Protein AF-A0A7S3XMQ1-F1 (afdb_monomer)

pLDDT: mean 90.12, std 11.36, range [40.94, 98.19]

Structure (mmCIF, N/CA/C/O backbone):
data_AF-A0A7S3XMQ1-F1
#
_entry.id   AF-A0A7S3XMQ1-F1
#
loop_
_atom_site.group_PDB
_atom_site.id
_atom_site.type_symbol
_atom_site.label_atom_id
_atom_site.label_alt_id
_atom_site.label_comp_id
_atom_site.label_asym_id
_atom_site.label_entity_id
_atom_site.label_seq_id
_atom_site.pdbx_PDB_ins_code
_atom_site.Cartn_x
_atom_site.Cartn_y
_atom_site.Cartn_z
_atom_site.occupancy
_atom_site.B_iso_or_equiv
_atom_site.auth_seq_id
_atom_site.auth_comp_id
_atom_site.auth_asym_id
_atom_site.auth_atom_id
_atom_site.pdbx_PDB_model_num
ATOM 1 N N . GLY A 1 1 ? 8.396 -6.982 5.482 1.00 56.28 1 GLY A N 1
ATOM 2 C CA . GLY A 1 1 ? 6.901 -6.973 5.498 1.00 56.28 1 GLY A CA 1
ATOM 3 C C . GLY A 1 1 ? 6.331 -5.565 5.686 1.00 56.28 1 GLY A C 1
ATOM 4 O O . GLY A 1 1 ? 6.944 -4.775 6.391 1.00 56.28 1 GLY A O 1
ATOM 5 N N . GLY A 1 2 ? 5.205 -5.219 5.043 1.00 73.38 2 GLY A N 1
ATOM 6 C CA . GLY A 1 2 ? 4.656 -3.847 5.023 1.00 73.38 2 GLY A CA 1
ATOM 7 C C . GLY A 1 2 ? 3.790 -3.466 6.238 1.00 73.38 2 GLY A C 1
ATOM 8 O O . GLY A 1 2 ? 3.150 -4.323 6.835 1.00 73.38 2 GLY A O 1
ATOM 9 N N . ARG A 1 3 ? 3.713 -2.162 6.563 1.00 80.25 3 ARG A N 1
ATOM 10 C CA . ARG A 1 3 ? 3.009 -1.606 7.748 1.00 80.25 3 ARG A CA 1
ATOM 11 C C . ARG A 1 3 ? 1.546 -2.052 7.904 1.00 80.25 3 ARG A C 1
ATOM 13 O O . ARG A 1 3 ? 1.048 -2.104 9.019 1.00 80.25 3 ARG A O 1
ATOM 20 N N . LEU A 1 4 ? 0.855 -2.327 6.800 1.00 89.94 4 LEU A N 1
ATOM 21 C CA . LEU A 1 4 ? -0.577 -2.649 6.795 1.00 89.94 4 LEU A CA 1
ATOM 22 C C . LEU A 1 4 ? -0.872 -4.156 6.789 1.00 89.94 4 LEU A C 1
ATOM 24 O O . LEU A 1 4 ? -2.034 -4.534 6.742 1.00 89.94 4 LEU A O 1
ATOM 28 N N . MET A 1 5 ? 0.152 -5.014 6.852 1.00 87.50 5 MET A N 1
ATOM 29 C CA . MET A 1 5 ? -0.023 -6.473 6.827 1.00 87.50 5 MET A CA 1
ATOM 30 C C . MET A 1 5 ? -0.827 -7.001 8.027 1.00 87.50 5 MET A C 1
ATOM 32 O O . MET A 1 5 ? -1.530 -7.997 7.903 1.00 87.50 5 MET A O 1
ATOM 36 N N . GLU A 1 6 ? -0.738 -6.320 9.169 1.00 90.25 6 GLU A N 1
ATOM 37 C CA . GLU A 1 6 ? -1.431 -6.673 10.417 1.00 90.25 6 GLU A CA 1
ATOM 38 C C . GLU A 1 6 ? -2.593 -5.711 10.724 1.00 90.25 6 GLU A C 1
ATOM 40 O O . GLU A 1 6 ? -3.115 -5.685 11.837 1.00 90.25 6 GLU A O 1
ATOM 45 N N . ALA A 1 7 ? -2.993 -4.882 9.753 1.00 94.94 7 ALA A N 1
ATOM 46 C CA . ALA A 1 7 ? -4.106 -3.964 9.943 1.00 94.94 7 ALA A CA 1
ATOM 47 C C . ALA A 1 7 ? -5.442 -4.723 9.980 1.00 94.94 7 ALA A C 1
ATOM 49 O O . ALA A 1 7 ? -5.702 -5.599 9.156 1.00 94.94 7 ALA A O 1
ATOM 50 N N . VAL A 1 8 ? -6.308 -4.350 10.920 1.00 96.50 8 VAL A N 1
ATOM 51 C CA . VAL A 1 8 ? -7.627 -4.954 11.115 1.00 96.50 8 VAL A CA 1
ATOM 52 C C . VAL A 1 8 ? -8.655 -4.184 10.296 1.00 96.50 8 VAL A C 1
ATOM 54 O O . VAL A 1 8 ? -8.865 -2.987 10.501 1.00 96.50 8 VAL A O 1
ATOM 57 N N . VAL A 1 9 ? -9.304 -4.864 9.356 1.00 97.44 9 VAL A N 1
ATOM 58 C CA . VAL A 1 9 ? -10.390 -4.286 8.556 1.00 97.44 9 VAL A CA 1
ATOM 59 C C . VAL A 1 9 ? -11.684 -4.335 9.363 1.00 97.44 9 VAL A C 1
ATOM 61 O O . VAL A 1 9 ? -12.027 -5.382 9.906 1.00 97.44 9 VAL A O 1
ATOM 64 N N . VAL A 1 10 ? -12.399 -3.212 9.438 1.00 97.75 10 VAL A N 1
ATOM 65 C CA . VAL A 1 10 ? -13.695 -3.115 10.128 1.00 97.75 10 VAL A CA 1
ATOM 66 C C . VAL A 1 10 ? -14.739 -2.475 9.223 1.00 97.75 10 VAL A C 1
ATOM 68 O O . VAL A 1 10 ? -14.409 -1.751 8.285 1.00 97.75 10 VAL A O 1
ATOM 71 N N . ASP A 1 11 ? -16.009 -2.738 9.504 1.00 96.56 11 ASP A N 1
ATOM 72 C CA . ASP A 1 11 ? -17.137 -2.248 8.715 1.00 96.56 11 ASP A CA 1
ATOM 73 C C . ASP A 1 11 ? -17.251 -0.717 8.745 1.00 96.56 11 ASP A C 1
ATOM 75 O O . ASP A 1 11 ? -17.425 -0.088 7.699 1.00 96.56 11 ASP A O 1
ATOM 79 N N . ARG A 1 12 ? -17.135 -0.120 9.939 1.00 97.69 12 ARG A N 1
ATOM 80 C CA . ARG A 1 12 ? -17.402 1.299 10.172 1.00 97.69 12 ARG A CA 1
ATOM 81 C C . ARG A 1 12 ? -16.356 2.004 11.017 1.00 97.69 12 ARG A C 1
ATOM 83 O O . ARG A 1 12 ? -15.721 1.408 11.888 1.00 97.69 12 ARG A O 1
ATOM 90 N N . GLN A 1 13 ? -16.259 3.321 10.842 1.00 97.81 13 GLN A N 1
ATOM 91 C CA . GLN A 1 13 ? -15.403 4.179 11.664 1.00 97.81 13 GLN A CA 1
ATOM 92 C C . GLN A 1 13 ? -15.741 4.063 13.156 1.00 97.81 13 GLN A C 1
ATOM 94 O O . GLN A 1 13 ? -14.839 4.037 13.991 1.00 97.81 13 GLN A O 1
ATOM 99 N N . ARG A 1 14 ? -17.030 3.947 13.497 1.00 98.12 14 ARG A N 1
ATOM 100 C CA . ARG A 1 14 ? -17.467 3.763 14.888 1.00 98.12 14 ARG A CA 1
ATOM 101 C C . ARG A 1 14 ? -16.862 2.499 15.508 1.00 98.12 14 ARG A C 1
ATOM 103 O O . ARG A 1 14 ? -16.291 2.583 16.589 1.00 98.12 14 ARG A O 1
ATOM 110 N N . THR A 1 15 ? -16.914 1.373 14.797 1.00 98.00 15 THR A N 1
ATOM 111 C CA . THR A 1 15 ? -16.341 0.094 15.242 1.00 98.00 15 THR A CA 1
ATOM 112 C C . THR A 1 15 ? -14.834 0.218 15.481 1.00 98.00 15 THR A C 1
ATOM 114 O O . THR A 1 15 ? -14.330 -0.241 16.501 1.00 98.00 15 THR A O 1
ATOM 117 N N . ALA A 1 16 ? -14.107 0.921 14.601 1.00 97.62 16 ALA A N 1
ATOM 118 C CA . ALA A 1 16 ? -12.681 1.189 14.809 1.00 97.62 16 ALA A CA 1
ATOM 119 C C . ALA A 1 16 ? -12.417 1.964 16.114 1.00 97.62 16 ALA A C 1
ATOM 121 O O . ALA A 1 16 ? -11.501 1.616 16.857 1.00 97.62 16 ALA A O 1
ATOM 122 N N . LEU A 1 17 ? -13.211 3.002 16.402 1.00 97.81 17 LEU A N 1
ATOM 123 C CA . LEU A 1 17 ? -13.067 3.808 17.620 1.00 97.81 17 LEU A CA 1
ATOM 124 C C . LEU A 1 17 ? -13.341 2.987 18.884 1.00 97.81 17 LEU A C 1
ATOM 126 O O . LEU A 1 17 ? -12.574 3.076 19.842 1.00 97.81 17 LEU A O 1
ATOM 130 N N . GLU A 1 18 ? -14.385 2.157 18.866 1.00 98.19 18 GLU A N 1
ATOM 131 C CA . GLU A 1 18 ? -14.714 1.240 19.963 1.00 98.19 18 GLU A CA 1
ATOM 132 C C . GLU A 1 18 ? -13.568 0.246 20.215 1.00 98.19 18 GLU A C 1
ATOM 134 O O . GLU A 1 18 ? -13.143 0.072 21.359 1.00 98.19 18 GLU A O 1
ATOM 139 N N . CYS A 1 19 ? -12.986 -0.338 19.160 1.00 97.50 19 CYS A N 1
ATOM 140 C CA . CYS A 1 19 ? -11.829 -1.226 19.288 1.00 97.50 19 CYS A CA 1
ATOM 141 C C . CYS A 1 19 ? -10.590 -0.508 19.844 1.00 97.50 19 CYS A C 1
ATOM 143 O O . CYS A 1 19 ? -9.907 -1.046 20.715 1.00 97.50 19 CYS A O 1
ATOM 145 N N . VAL A 1 20 ? -10.291 0.709 19.376 1.00 97.31 20 VAL A N 1
ATOM 146 C CA . VAL A 1 20 ? -9.171 1.514 19.896 1.00 97.31 20 VAL A CA 1
ATOM 147 C C . VAL A 1 20 ? -9.364 1.819 21.380 1.00 97.31 20 VAL A C 1
ATOM 149 O O . VAL A 1 20 ? -8.421 1.690 22.163 1.00 97.31 20 VAL A O 1
ATOM 152 N N . GLN A 1 21 ? -10.582 2.195 21.775 1.00 97.62 21 GLN A N 1
ATOM 153 C CA . GLN A 1 21 ? -10.909 2.451 23.170 1.00 97.62 21 GLN A CA 1
ATOM 154 C C . GLN A 1 21 ? -10.736 1.189 24.019 1.00 97.62 21 GLN A C 1
ATOM 156 O O . GLN A 1 21 ? -10.072 1.245 25.051 1.00 97.62 21 GLN A O 1
ATOM 161 N N . TYR A 1 22 ? -11.221 0.044 23.542 1.00 97.75 22 TYR A N 1
ATOM 162 C CA . TYR A 1 22 ? -11.036 -1.235 24.217 1.00 97.75 22 TYR A CA 1
ATOM 163 C C . TYR A 1 22 ? -9.553 -1.587 24.418 1.00 97.75 22 TYR A C 1
ATOM 165 O O . TYR A 1 22 ? -9.143 -1.896 25.537 1.00 97.75 22 TYR A O 1
ATOM 173 N N . LEU A 1 23 ? -8.724 -1.493 23.368 1.00 97.31 23 LEU A N 1
ATOM 174 C CA . LEU A 1 23 ? -7.286 -1.787 23.462 1.00 97.31 23 LEU A CA 1
ATOM 175 C C . LEU A 1 23 ? -6.578 -0.902 24.495 1.00 97.31 23 LEU A C 1
ATOM 177 O O . LEU A 1 23 ? -5.713 -1.386 25.230 1.00 97.31 23 LEU A O 1
ATOM 181 N N . ARG A 1 24 ? -6.955 0.380 24.562 1.00 96.31 24 ARG A N 1
ATOM 182 C CA . ARG A 1 24 ? -6.424 1.334 25.540 1.00 96.31 24 ARG A CA 1
ATOM 183 C C . ARG A 1 24 ? -6.860 0.978 26.957 1.00 96.31 24 ARG A C 1
ATOM 185 O O . ARG A 1 24 ? -6.011 0.889 27.842 1.00 96.31 24 ARG A O 1
ATOM 192 N N . ASP A 1 25 ? -8.157 0.781 27.166 1.00 97.81 25 ASP A N 1
ATOM 193 C CA . ASP A 1 25 ? -8.738 0.573 28.492 1.00 97.81 25 ASP A CA 1
ATOM 194 C C . ASP A 1 25 ? -8.251 -0.759 29.101 1.00 97.81 25 ASP A C 1
ATOM 196 O O . ASP A 1 25 ? -7.987 -0.835 30.299 1.00 97.81 25 ASP A O 1
ATOM 200 N N . GLN A 1 26 ? -8.019 -1.775 28.261 1.00 97.44 26 GLN A N 1
ATOM 201 C CA . GLN A 1 26 ? -7.470 -3.078 28.655 1.00 97.44 26 GLN A CA 1
ATOM 202 C C . GLN A 1 26 ? -5.930 -3.161 28.608 1.00 97.44 26 GLN A C 1
ATOM 204 O O . GLN A 1 26 ? -5.362 -4.178 28.997 1.00 97.44 26 GLN A O 1
ATOM 209 N N . ARG A 1 27 ? -5.231 -2.114 28.139 1.00 94.56 27 ARG A N 1
ATOM 210 C CA . ARG A 1 27 ? -3.757 -2.062 27.996 1.00 94.56 27 ARG A CA 1
ATOM 211 C C . ARG A 1 27 ? -3.161 -3.229 27.189 1.00 94.56 27 ARG A C 1
ATOM 213 O O . ARG A 1 27 ? -2.085 -3.726 27.507 1.00 94.56 27 ARG A O 1
ATOM 220 N N . VAL A 1 28 ? -3.849 -3.645 26.126 1.00 92.75 28 VAL A N 1
ATOM 221 C CA . VAL A 1 28 ? -3.493 -4.834 25.318 1.00 92.75 28 VAL A CA 1
ATOM 222 C C . VAL A 1 28 ? -2.450 -4.514 24.238 1.00 92.75 28 VAL A C 1
ATOM 224 O O . VAL A 1 28 ? -1.825 -5.414 23.685 1.00 92.75 28 VAL A O 1
ATOM 227 N N . GLY A 1 29 ? -2.225 -3.230 23.948 1.00 92.50 29 GLY A N 1
ATOM 228 C CA . GLY A 1 29 ? -1.248 -2.767 22.962 1.00 92.50 29 GLY A CA 1
ATOM 229 C C . GLY A 1 29 ? -1.878 -1.856 21.915 1.00 92.50 29 GLY A C 1
ATOM 230 O O . GLY A 1 29 ? -2.867 -1.173 22.183 1.00 92.50 29 GLY A O 1
ATOM 231 N N . THR A 1 30 ? -1.289 -1.822 20.720 1.00 94.31 30 THR A N 1
ATOM 232 C CA . THR A 1 30 ? -1.757 -0.988 19.607 1.00 94.31 30 THR A CA 1
ATOM 233 C C . THR A 1 30 ? -2.027 -1.833 18.369 1.00 94.31 30 THR A C 1
ATOM 235 O O . THR A 1 30 ? -1.352 -2.826 18.111 1.00 94.31 30 THR A O 1
ATOM 238 N N . ALA A 1 31 ? -3.026 -1.422 17.592 1.00 95.56 31 ALA A N 1
ATOM 239 C CA . ALA A 1 31 ? -3.345 -2.000 16.295 1.00 95.56 31 ALA A CA 1
ATOM 240 C C . ALA A 1 31 ? -3.742 -0.884 15.323 1.00 95.56 31 ALA A C 1
ATOM 242 O O . ALA A 1 31 ? -4.161 0.201 15.732 1.00 95.56 31 ALA A O 1
ATOM 243 N N . THR A 1 32 ? -3.604 -1.149 14.025 1.00 96.25 32 THR A N 1
ATOM 244 C CA . THR A 1 32 ? -4.092 -0.249 12.973 1.00 96.25 32 THR A CA 1
ATOM 245 C C . THR A 1 32 ? -5.440 -0.756 12.483 1.00 96.25 32 THR A C 1
ATOM 247 O O . THR A 1 32 ? -5.540 -1.924 12.122 1.00 96.25 32 THR A O 1
ATOM 250 N N . PHE A 1 33 ? -6.449 0.112 12.426 1.00 96.81 33 PHE A N 1
ATOM 251 C CA . PHE A 1 33 ? -7.786 -0.234 11.940 1.00 96.81 33 PHE A CA 1
ATOM 252 C C . PHE A 1 33 ? -8.083 0.458 10.608 1.00 96.81 33 PHE A C 1
ATOM 254 O O . PHE A 1 33 ? -7.767 1.637 10.436 1.00 96.81 33 PHE A O 1
ATOM 261 N N . LEU A 1 34 ? -8.695 -0.272 9.674 1.00 97.31 34 LEU A N 1
ATOM 262 C CA . LEU A 1 34 ? -9.113 0.214 8.357 1.00 97.31 34 LEU A CA 1
ATOM 263 C C . LEU A 1 34 ? -10.649 0.182 8.263 1.00 97.31 34 LEU A C 1
ATOM 265 O O . LEU A 1 34 ? -11.207 -0.869 7.938 1.00 97.31 34 LEU A O 1
ATOM 269 N N . PRO A 1 35 ? -11.339 1.296 8.570 1.00 97.50 35 PRO A N 1
ATOM 270 C CA . PRO A 1 35 ? -12.796 1.370 8.500 1.00 97.50 35 PRO A CA 1
ATOM 271 C C . PRO A 1 35 ? -13.283 1.519 7.056 1.00 97.50 35 PRO A C 1
ATOM 273 O O . PRO A 1 35 ? -13.000 2.525 6.408 1.00 97.50 35 PRO A O 1
ATOM 276 N N . LEU A 1 36 ? -14.010 0.523 6.547 1.00 97.62 36 LEU A N 1
ATOM 277 C CA . LEU A 1 36 ? -14.407 0.440 5.136 1.00 97.62 36 LEU A CA 1
ATOM 278 C C . LEU A 1 36 ? -15.352 1.566 4.694 1.00 97.62 36 LEU A C 1
ATOM 280 O O . LEU A 1 36 ? -15.225 2.045 3.570 1.00 97.62 36 LEU A O 1
ATOM 284 N N . ASP A 1 37 ? -16.256 2.019 5.564 1.00 96.69 37 ASP A N 1
ATOM 285 C CA . ASP A 1 37 ? -17.218 3.098 5.280 1.00 96.69 37 ASP A CA 1
ATOM 286 C C . ASP A 1 37 ? -16.583 4.470 4.996 1.00 96.69 37 ASP A C 1
ATOM 288 O O . ASP A 1 37 ? -17.179 5.311 4.324 1.00 96.69 37 ASP A O 1
ATOM 292 N N . THR A 1 38 ? -15.372 4.706 5.497 1.00 95.88 38 THR A N 1
ATOM 293 C CA . THR A 1 38 ? -14.666 5.992 5.413 1.00 95.88 38 THR A CA 1
ATOM 294 C C . THR A 1 38 ? -13.326 5.887 4.683 1.00 95.88 38 THR A C 1
ATOM 296 O O . THR A 1 38 ? -12.651 6.901 4.463 1.00 95.88 38 THR A O 1
ATOM 299 N N . LEU A 1 39 ? -12.933 4.678 4.266 1.00 95.69 39 LEU A N 1
ATOM 300 C CA . LEU A 1 39 ? -11.656 4.421 3.615 1.00 95.69 39 LEU A CA 1
ATOM 301 C C . LEU A 1 39 ? -11.599 5.054 2.221 1.00 95.69 39 LEU A C 1
ATOM 303 O O . LEU A 1 39 ? -12.335 4.690 1.305 1.00 95.69 39 LEU A O 1
ATOM 307 N N . LYS A 1 40 ? -10.659 5.981 2.027 1.00 94.81 40 LYS A N 1
ATOM 308 C CA . LYS A 1 40 ? -10.453 6.644 0.734 1.00 94.81 40 LYS A CA 1
ATOM 309 C C . LYS A 1 40 ? -9.456 5.873 -0.122 1.00 94.81 40 LYS A C 1
ATOM 311 O O . LYS A 1 40 ? -8.243 6.033 0.024 1.00 94.81 40 LYS A O 1
ATOM 316 N N . VAL A 1 41 ? -9.972 5.073 -1.048 1.00 93.81 41 VAL A N 1
ATOM 317 C CA . VAL A 1 41 ? -9.164 4.379 -2.056 1.00 93.81 41 VAL A CA 1
ATOM 318 C C . VAL A 1 41 ? -8.924 5.314 -3.236 1.00 93.81 41 V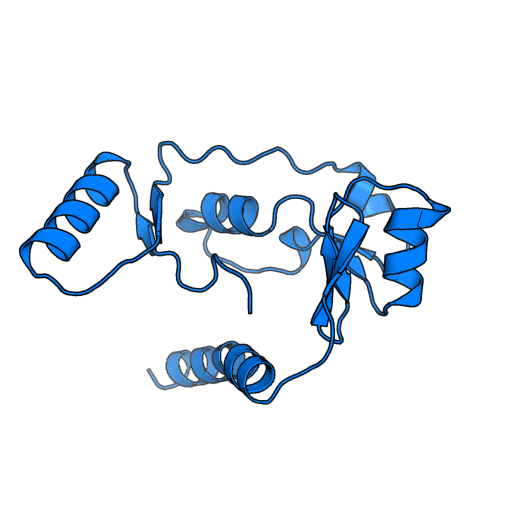AL A C 1
ATOM 320 O O . VAL A 1 41 ? -9.866 5.851 -3.817 1.00 93.81 41 VAL A O 1
ATOM 323 N N . LYS A 1 42 ? -7.657 5.528 -3.601 1.00 91.19 42 LYS A N 1
ATOM 324 C CA . LYS A 1 42 ? -7.335 6.258 -4.832 1.00 91.19 42 LYS A CA 1
ATOM 325 C C . LYS A 1 42 ? -7.639 5.366 -6.040 1.00 91.19 42 LYS A C 1
ATOM 327 O O . LYS A 1 42 ? -7.241 4.201 -6.004 1.00 91.19 42 LYS A O 1
ATOM 332 N N . PRO A 1 43 ? -8.283 5.892 -7.097 1.00 90.31 43 PRO A N 1
ATOM 333 C CA . PRO A 1 43 ? -8.452 5.152 -8.341 1.00 90.31 43 PRO A CA 1
ATOM 334 C C . PRO A 1 43 ? -7.109 4.645 -8.868 1.00 90.31 43 PRO A C 1
ATOM 336 O O . PRO A 1 43 ? -6.092 5.339 -8.764 1.00 90.31 43 PRO A O 1
ATOM 339 N N . LEU A 1 44 ? -7.108 3.431 -9.415 1.00 90.00 44 LEU A N 1
ATOM 340 C CA . LEU A 1 44 ? -5.935 2.888 -10.089 1.00 90.00 44 LEU A CA 1
ATOM 341 C C . LEU A 1 44 ? -5.757 3.592 -11.433 1.00 90.00 44 LEU A C 1
ATOM 343 O O . LEU A 1 44 ? -6.715 3.822 -12.168 1.00 90.00 44 LEU A O 1
ATOM 347 N N . GLU A 1 45 ? -4.516 3.940 -11.751 1.00 91.38 45 GLU A N 1
ATOM 348 C CA . GLU A 1 45 ? -4.177 4.511 -13.048 1.00 91.38 45 GLU A CA 1
ATOM 349 C C . GLU A 1 45 ? -4.071 3.383 -14.078 1.00 91.38 45 GLU A C 1
ATOM 351 O O . GLU A 1 45 ? -3.060 2.688 -14.143 1.00 91.38 45 GLU A O 1
ATOM 356 N N . GLU A 1 46 ? -5.106 3.220 -14.902 1.00 92.00 46 GLU A N 1
ATOM 357 C CA . GLU A 1 46 ? -5.195 2.169 -15.929 1.00 92.00 46 GLU A CA 1
ATOM 358 C C . GLU A 1 46 ? -3.984 2.131 -16.875 1.00 92.00 46 GLU A C 1
ATOM 360 O O . GLU A 1 46 ? -3.531 1.056 -17.267 1.00 92.00 46 GLU A O 1
ATOM 365 N N . ARG A 1 47 ? -3.372 3.291 -17.160 1.00 94.56 47 ARG A N 1
ATOM 366 C CA . ARG A 1 47 ? -2.142 3.387 -17.969 1.00 94.56 47 ARG A CA 1
ATOM 367 C C . ARG A 1 47 ? -0.987 2.539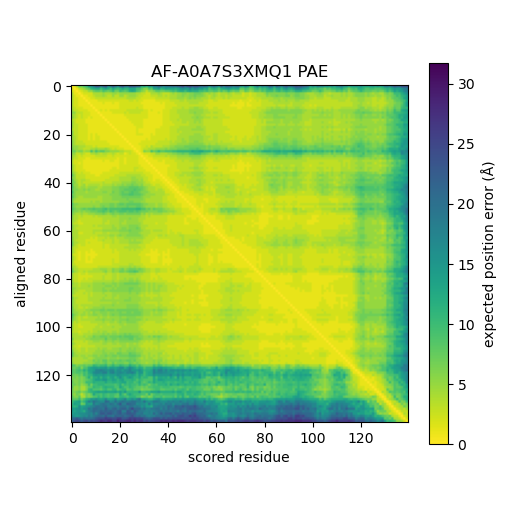 -17.419 1.00 94.56 47 ARG A C 1
ATOM 369 O O . ARG A 1 47 ? -0.124 2.128 -18.185 1.00 94.56 47 ARG A O 1
ATOM 376 N N . LEU A 1 48 ? -0.964 2.267 -16.109 1.00 94.31 48 LEU A N 1
ATOM 377 C CA . LEU A 1 48 ? 0.086 1.470 -15.474 1.00 94.31 48 LEU A CA 1
ATOM 378 C C . LEU A 1 48 ? 0.006 -0.016 -15.858 1.00 94.31 48 LEU A C 1
ATOM 380 O O . LEU A 1 48 ? 1.002 -0.724 -15.754 1.00 94.31 48 LEU A O 1
ATOM 384 N N . ARG A 1 49 ? -1.140 -0.492 -16.362 1.00 94.62 49 ARG A N 1
ATOM 385 C CA . ARG A 1 49 ? -1.258 -1.841 -16.944 1.00 94.62 49 ARG A CA 1
ATOM 386 C C . ARG A 1 49 ? -0.579 -1.956 -18.310 1.00 94.62 49 ARG A C 1
ATOM 388 O O . ARG A 1 49 ? -0.263 -3.056 -18.742 1.00 94.62 49 ARG A O 1
ATOM 395 N N . ALA A 1 50 ? -0.315 -0.828 -18.970 1.00 94.81 50 ALA A N 1
ATOM 396 C CA . ALA A 1 50 ? 0.334 -0.760 -20.278 1.00 94.81 50 ALA A CA 1
ATOM 397 C C . ALA A 1 50 ? 1.849 -0.484 -20.190 1.00 94.81 50 ALA A C 1
ATOM 399 O O . ALA A 1 50 ? 2.464 -0.096 -21.181 1.00 94.81 50 ALA A O 1
ATOM 400 N N . LEU A 1 51 ? 2.475 -0.665 -19.018 1.00 93.88 51 LEU A N 1
ATOM 401 C CA . LEU A 1 51 ? 3.910 -0.405 -18.827 1.00 93.88 51 LEU A CA 1
ATOM 402 C C . LEU A 1 51 ? 4.827 -1.352 -19.614 1.00 93.88 51 LEU A C 1
ATOM 404 O O . LEU A 1 51 ? 6.001 -1.019 -19.784 1.00 93.88 51 LEU A O 1
ATOM 408 N N . GLY A 1 52 ? 4.292 -2.472 -20.102 1.00 93.06 52 GLY A N 1
ATOM 409 C CA . GLY A 1 52 ? 5.016 -3.487 -20.858 1.00 93.06 52 GLY A CA 1
ATOM 410 C C . GLY A 1 52 ? 5.307 -4.748 -20.037 1.00 93.06 52 GLY A C 1
A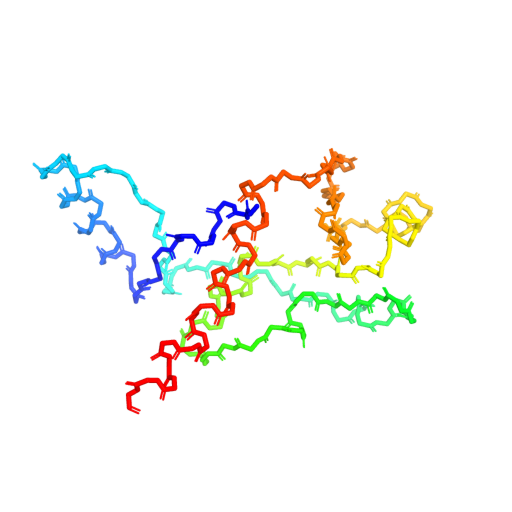TOM 411 O O . GLY A 1 52 ? 4.893 -4.850 -18.879 1.00 93.06 52 GLY A O 1
ATOM 412 N N . PRO A 1 53 ? 5.997 -5.730 -20.639 1.00 93.44 53 PRO A N 1
ATOM 413 C CA . PRO A 1 53 ? 6.393 -6.950 -19.948 1.00 93.44 53 PRO A CA 1
ATOM 414 C C . PRO A 1 53 ? 7.302 -6.635 -18.753 1.00 93.44 53 PRO A C 1
ATOM 416 O O . PRO A 1 53 ? 8.046 -5.658 -18.765 1.00 93.44 53 P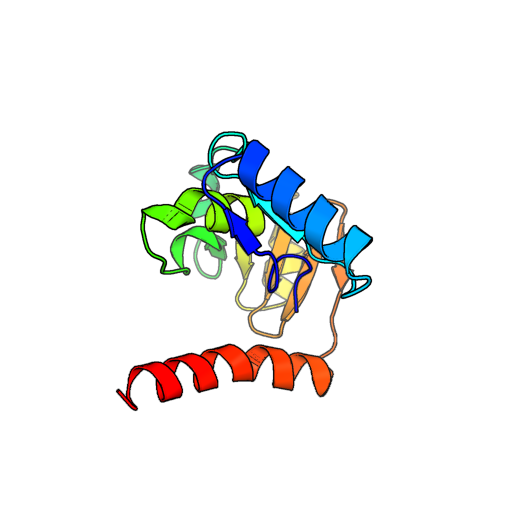RO A O 1
ATOM 419 N N . GLY A 1 54 ? 7.219 -7.467 -17.716 1.00 93.94 54 GLY A N 1
ATOM 420 C CA . GLY A 1 54 ? 7.992 -7.308 -16.480 1.00 93.94 54 GLY A CA 1
ATOM 421 C C . GLY A 1 54 ? 7.409 -6.326 -15.460 1.00 93.94 54 GLY A C 1
ATOM 422 O O . GLY A 1 54 ? 7.957 -6.195 -14.368 1.00 93.94 54 GLY A O 1
ATOM 423 N N . TYR A 1 55 ? 6.273 -5.689 -15.770 1.00 97.06 55 TYR A N 1
ATOM 424 C CA . TYR A 1 55 ? 5.555 -4.790 -14.866 1.00 97.06 55 TYR A CA 1
ATOM 425 C C . TYR A 1 55 ? 4.112 -5.251 -14.664 1.00 97.06 55 TYR A C 1
ATOM 427 O O . TYR A 1 55 ? 3.388 -5.510 -15.625 1.00 97.06 55 TYR A O 1
ATOM 435 N N . ARG A 1 56 ? 3.663 -5.331 -13.409 1.00 96.88 56 ARG A N 1
ATOM 436 C CA . ARG A 1 56 ? 2.274 -5.672 -13.056 1.00 96.88 56 ARG A CA 1
ATOM 437 C C . ARG A 1 56 ? 1.789 -4.775 -11.926 1.00 96.88 56 ARG A C 1
ATOM 439 O O . ARG A 1 56 ? 2.519 -4.567 -10.962 1.00 96.88 56 ARG A O 1
ATOM 446 N N . LEU A 1 57 ? 0.561 -4.261 -11.985 1.00 96.12 57 LEU A N 1
ATOM 447 C CA . LEU A 1 57 ? -0.015 -3.590 -10.815 1.00 96.12 57 LEU A CA 1
ATOM 448 C C . LEU A 1 57 ? -0.166 -4.600 -9.674 1.00 96.12 57 LEU A C 1
ATOM 450 O O . LEU A 1 57 ? -0.690 -5.694 -9.873 1.00 96.12 57 LEU A O 1
ATOM 454 N N . CYS A 1 58 ? 0.218 -4.215 -8.454 1.00 95.00 58 CYS A N 1
ATOM 455 C CA . CYS A 1 58 ? 0.014 -5.061 -7.275 1.00 95.00 58 CYS A CA 1
ATOM 456 C C . CYS A 1 58 ? -1.464 -5.435 -7.089 1.00 95.00 58 CYS A C 1
ATOM 458 O O . CYS A 1 58 ? -1.769 -6.523 -6.620 1.00 95.00 58 CYS A O 1
ATOM 460 N N . ALA A 1 59 ? -2.382 -4.545 -7.470 1.00 93.94 59 ALA A N 1
ATOM 461 C CA . ALA A 1 59 ? -3.817 -4.796 -7.396 1.00 93.94 59 ALA A CA 1
ATOM 462 C C . ALA A 1 59 ? -4.300 -5.934 -8.314 1.00 93.94 59 ALA A C 1
ATOM 464 O O . ALA A 1 59 ? -5.334 -6.524 -8.024 1.00 93.94 59 ALA A O 1
ATOM 465 N N . ASP A 1 60 ? -3.566 -6.240 -9.388 1.00 93.56 60 ASP A N 1
ATOM 466 C CA . ASP A 1 60 ? -3.959 -7.252 -10.377 1.00 93.56 60 ASP A CA 1
ATOM 467 C C . ASP A 1 60 ? -3.407 -8.645 -10.042 1.00 93.56 60 ASP A C 1
ATOM 469 O O . ASP A 1 60 ? -3.870 -9.644 -10.583 1.00 93.56 60 ASP A O 1
ATOM 473 N N . VAL A 1 61 ? -2.424 -8.725 -9.141 1.00 93.50 61 VAL A N 1
ATOM 474 C CA . VAL A 1 61 ? -1.799 -9.989 -8.708 1.00 93.50 61 VAL A CA 1
ATOM 475 C C . VAL A 1 61 ? -2.291 -10.462 -7.339 1.00 93.50 61 VAL A C 1
ATOM 477 O O . VAL A 1 61 ? -1.876 -11.515 -6.868 1.00 93.50 61 VAL A O 1
ATOM 480 N N . LEU A 1 62 ? -3.158 -9.688 -6.681 1.00 92.44 62 LEU A N 1
ATOM 481 C CA . LEU A 1 62 ? -3.729 -10.029 -5.381 1.00 92.44 62 LEU A CA 1
ATOM 482 C C . LEU A 1 62 ? -5.153 -10.554 -5.527 1.00 92.44 62 LEU A C 1
ATOM 484 O O . LEU A 1 62 ? -5.981 -9.963 -6.217 1.00 92.44 62 LEU A O 1
ATOM 488 N N . GLN A 1 63 ? -5.453 -11.620 -4.792 1.00 92.31 63 GLN A N 1
ATOM 489 C CA . GLN A 1 63 ? -6.794 -12.181 -4.676 1.00 92.31 63 GLN A CA 1
ATOM 490 C C . GLN A 1 63 ? -7.321 -11.957 -3.257 1.00 92.31 63 GLN A C 1
ATOM 492 O O . GLN A 1 63 ? -6.613 -12.164 -2.273 1.00 92.31 63 GLN A O 1
ATOM 497 N N . CYS A 1 64 ? -8.559 -11.479 -3.144 1.00 93.00 64 CYS A N 1
ATOM 498 C CA . CYS A 1 64 ? -9.227 -11.249 -1.867 1.00 93.00 64 CYS A CA 1
ATOM 499 C C . CYS A 1 64 ? -10.747 -11.253 -2.053 1.00 93.00 64 CYS A C 1
ATOM 501 O O . CYS A 1 64 ? -11.237 -11.084 -3.168 1.00 93.00 64 CYS A O 1
ATOM 503 N N . ALA A 1 65 ? -11.491 -11.423 -0.959 1.00 94.81 65 ALA A N 1
ATOM 504 C CA . ALA A 1 65 ? -12.943 -11.295 -0.987 1.00 94.81 65 ALA A CA 1
ATOM 505 C C . ALA A 1 65 ? -13.369 -9.848 -1.294 1.00 94.81 65 ALA A C 1
ATOM 507 O O . ALA A 1 65 ? -12.775 -8.895 -0.779 1.00 94.81 65 ALA A O 1
ATOM 508 N N . ASP A 1 66 ? -14.453 -9.682 -2.054 1.00 94.38 66 ASP A N 1
ATOM 509 C CA . ASP A 1 66 ? -14.949 -8.364 -2.475 1.00 94.38 66 ASP A CA 1
ATOM 510 C C . ASP A 1 66 ? -15.224 -7.421 -1.299 1.00 94.38 66 ASP A C 1
ATOM 512 O O . ASP A 1 66 ? -14.922 -6.229 -1.370 1.00 94.38 66 ASP A O 1
ATOM 516 N N . ALA A 1 67 ? -15.705 -7.969 -0.179 1.00 95.06 67 ALA A N 1
ATOM 517 C CA . ALA A 1 67 ? -15.994 -7.215 1.038 1.00 95.06 67 ALA A CA 1
ATOM 518 C C . ALA A 1 67 ? -14.772 -6.461 1.601 1.00 95.06 67 ALA A C 1
ATOM 520 O O . ALA A 1 67 ? -14.935 -5.407 2.208 1.00 95.06 67 ALA A O 1
ATOM 521 N N . VAL A 1 68 ? -13.550 -6.965 1.390 1.00 95.75 68 VAL A N 1
ATOM 522 C CA . VAL A 1 68 ? -12.305 -6.342 1.886 1.00 95.75 68 VAL A CA 1
ATOM 523 C C . VAL A 1 68 ? -11.461 -5.723 0.776 1.00 95.75 68 VAL A C 1
ATOM 525 O O . VAL A 1 68 ? -10.437 -5.092 1.052 1.00 95.75 68 VAL A O 1
ATOM 528 N N . ARG A 1 69 ? -11.894 -5.846 -0.483 1.00 95.00 69 ARG A N 1
ATOM 529 C CA . ARG A 1 69 ? -11.188 -5.316 -1.653 1.00 95.00 69 ARG A CA 1
ATOM 530 C C . ARG A 1 69 ? -10.814 -3.832 -1.517 1.00 95.00 69 ARG A C 1
ATOM 532 O O . ARG A 1 69 ? -9.672 -3.504 -1.844 1.00 95.00 69 ARG A O 1
ATOM 539 N N . PRO A 1 70 ? -11.662 -2.931 -0.974 1.00 95.94 70 PRO A N 1
ATOM 540 C CA . PRO A 1 70 ? -11.263 -1.542 -0.741 1.00 95.94 70 PRO A CA 1
ATOM 541 C C . PRO A 1 70 ? -10.040 -1.404 0.181 1.00 95.94 70 PRO A C 1
ATOM 543 O O . PRO A 1 70 ? -9.1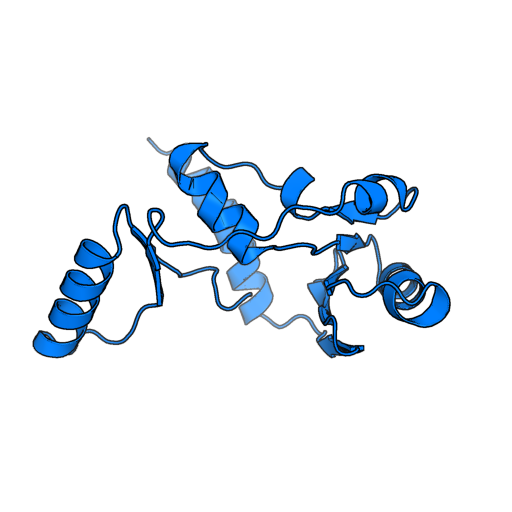48 -0.603 -0.097 1.00 95.94 70 PRO A O 1
ATOM 546 N N . ALA A 1 71 ? -9.949 -2.214 1.241 1.00 96.50 71 ALA A N 1
ATOM 547 C CA . ALA A 1 71 ? -8.809 -2.210 2.158 1.00 96.50 71 ALA A CA 1
ATOM 548 C C . ALA A 1 71 ? -7.524 -2.717 1.493 1.00 96.50 71 ALA A C 1
ATOM 550 O O . ALA A 1 71 ? -6.459 -2.122 1.674 1.00 96.50 71 ALA A O 1
ATOM 551 N N . VAL A 1 72 ? -7.630 -3.760 0.666 1.00 95.00 72 VAL A N 1
ATOM 552 C CA . VAL A 1 72 ? -6.496 -4.277 -0.112 1.00 95.00 72 VAL A CA 1
ATOM 553 C C . VAL A 1 72 ? -5.991 -3.223 -1.096 1.00 95.00 72 VAL A C 1
ATOM 555 O O . VAL A 1 72 ? -4.798 -2.918 -1.105 1.00 95.00 72 VAL A O 1
ATOM 558 N N . LEU A 1 73 ? -6.893 -2.595 -1.859 1.00 94.88 73 LEU A N 1
ATOM 559 C CA . LEU A 1 73 ? -6.548 -1.526 -2.803 1.00 94.88 73 LEU A CA 1
ATOM 560 C C . LEU A 1 73 ? -5.930 -0.310 -2.106 1.00 94.88 73 LEU A C 1
ATOM 562 O O . LEU A 1 73 ? -4.975 0.270 -2.620 1.00 94.88 73 LEU A O 1
ATOM 566 N N . PHE A 1 74 ? -6.424 0.057 -0.923 1.00 95.06 74 PHE A N 1
ATOM 567 C CA . PHE A 1 74 ? -5.817 1.102 -0.101 1.00 95.06 74 PHE A CA 1
ATOM 568 C C . PHE A 1 74 ? -4.383 0.746 0.309 1.00 95.06 74 PHE A C 1
ATOM 570 O O . PHE A 1 74 ? -3.486 1.586 0.210 1.00 95.06 74 PHE A O 1
ATOM 577 N N . ALA A 1 75 ? -4.152 -0.496 0.743 1.00 93.69 75 ALA A N 1
ATOM 578 C CA . ALA A 1 75 ? -2.850 -0.929 1.233 1.00 93.69 75 ALA A CA 1
ATOM 579 C C . ALA A 1 75 ? -1.780 -0.970 0.132 1.00 93.69 75 ALA A C 1
ATOM 581 O O . ALA A 1 75 ? -0.629 -0.572 0.360 1.00 93.69 75 ALA A O 1
ATOM 582 N N . VAL A 1 76 ? -2.143 -1.424 -1.070 1.00 92.50 76 VAL A N 1
ATOM 583 C CA . VAL A 1 76 ? -1.197 -1.480 -2.191 1.00 92.50 76 VAL A CA 1
ATOM 584 C C . VAL A 1 76 ? -1.088 -0.158 -2.939 1.00 92.50 76 VAL A C 1
ATOM 586 O O . VAL A 1 76 ? 0.024 0.244 -3.290 1.00 92.50 76 VAL A O 1
ATOM 589 N N . GLY A 1 77 ? -2.198 0.556 -3.124 1.00 91.38 77 GLY A N 1
ATOM 590 C CA . GLY A 1 77 ? -2.276 1.748 -3.964 1.00 91.38 77 GLY A CA 1
ATOM 591 C C . GLY A 1 77 ? -1.825 1.469 -5.403 1.00 91.38 77 GLY A C 1
ATOM 592 O O . GLY A 1 77 ? -2.023 0.381 -5.933 1.00 91.38 77 GLY A O 1
ATOM 593 N N . SER A 1 78 ? -1.154 2.441 -6.026 1.00 91.62 78 SER A N 1
ATOM 594 C CA . SER A 1 78 ? -0.563 2.304 -7.369 1.00 91.62 78 SER A CA 1
ATOM 595 C C . SER A 1 78 ? 0.817 1.630 -7.359 1.00 91.62 78 SER A C 1
ATOM 597 O O . SER A 1 78 ? 1.749 2.081 -8.024 1.00 91.62 78 SER A O 1
ATOM 599 N N . ALA A 1 79 ? 0.991 0.608 -6.521 1.00 95.25 79 ALA A N 1
ATOM 600 C CA . ALA A 1 79 ? 2.234 -0.148 -6.484 1.00 95.25 79 ALA A CA 1
ATOM 601 C C . ALA A 1 79 ? 2.380 -1.027 -7.729 1.00 95.25 79 ALA A C 1
ATOM 603 O O . ALA A 1 79 ? 1.401 -1.621 -8.184 1.00 95.25 79 ALA A O 1
ATOM 604 N N . VAL A 1 80 ? 3.602 -1.114 -8.247 1.00 97.50 80 VAL A N 1
ATOM 605 C CA . VAL A 1 80 ? 3.952 -1.919 -9.417 1.00 97.50 80 VAL A CA 1
ATOM 606 C C . VAL A 1 80 ? 4.964 -2.976 -8.995 1.00 97.50 80 VAL A C 1
ATOM 608 O O . VAL A 1 80 ? 6.018 -2.651 -8.450 1.00 97.50 80 VAL A O 1
ATOM 611 N N . VAL A 1 81 ? 4.633 -4.236 -9.247 1.00 97.50 81 VAL A N 1
ATOM 612 C CA . VAL A 1 81 ? 5.559 -5.361 -9.165 1.00 97.50 81 VAL A CA 1
ATOM 613 C C . VAL A 1 81 ? 6.448 -5.342 -10.401 1.00 97.50 81 VAL A C 1
ATOM 615 O O . VAL A 1 81 ? 5.939 -5.302 -11.521 1.00 97.50 81 VAL A O 1
ATOM 618 N N . CYS A 1 82 ? 7.754 -5.367 -10.174 1.00 97.75 82 CYS A N 1
ATOM 619 C CA . CYS A 1 82 ? 8.807 -5.478 -11.174 1.00 97.75 82 CYS A CA 1
ATOM 620 C C . CYS A 1 82 ? 9.496 -6.836 -11.001 1.00 97.75 82 CYS A C 1
ATOM 622 O O . CYS A 1 82 ? 9.595 -7.336 -9.876 1.00 97.75 82 CYS A O 1
ATOM 624 N N . ASP A 1 83 ? 9.987 -7.431 -12.082 1.00 95.94 83 ASP A N 1
ATOM 625 C CA . ASP A 1 83 ? 10.681 -8.719 -11.976 1.00 95.94 83 ASP A CA 1
ATOM 626 C C . ASP A 1 83 ? 12.001 -8.580 -11.184 1.00 95.94 83 ASP A C 1
ATOM 628 O O . ASP A 1 83 ? 12.277 -9.384 -10.290 1.00 95.94 83 ASP A O 1
ATOM 632 N N . ASP A 1 84 ? 12.755 -7.498 -11.409 1.00 95.38 84 ASP A N 1
ATOM 633 C CA . ASP A 1 84 ? 14.038 -7.225 -10.756 1.00 95.38 84 ASP A CA 1
ATOM 634 C C . ASP A 1 84 ? 14.257 -5.735 -10.409 1.00 95.38 84 ASP A C 1
ATOM 636 O O . ASP A 1 84 ? 13.402 -4.866 -10.624 1.00 95.38 84 ASP A O 1
ATOM 640 N N . LEU A 1 85 ? 15.413 -5.446 -9.795 1.00 95.00 85 LEU A N 1
ATOM 641 C CA . LEU A 1 85 ? 15.790 -4.095 -9.375 1.00 95.00 85 LEU A CA 1
ATOM 642 C C . LEU A 1 85 ? 16.092 -3.178 -10.562 1.00 95.00 85 LEU A C 1
ATOM 644 O O . LEU A 1 85 ? 15.846 -1.977 -10.460 1.00 95.00 85 LEU A O 1
ATOM 648 N N . ASP A 1 86 ? 16.596 -3.711 -11.671 1.00 96.44 86 ASP A N 1
ATOM 649 C CA . ASP A 1 86 ? 16.926 -2.904 -12.842 1.00 96.44 86 ASP A CA 1
ATOM 650 C C . ASP A 1 86 ? 15.650 -2.388 -13.513 1.00 96.44 86 ASP A C 1
ATOM 652 O O . ASP A 1 86 ? 15.546 -1.188 -13.769 1.00 96.44 86 ASP A O 1
ATOM 656 N N . GLY A 1 87 ? 14.622 -3.231 -13.653 1.00 97.31 87 GLY A N 1
ATOM 657 C CA . GLY A 1 87 ? 13.286 -2.815 -14.083 1.00 97.31 87 GLY A CA 1
ATOM 658 C C . GLY A 1 87 ? 12.643 -1.810 -13.122 1.00 97.31 87 GLY A C 1
ATOM 659 O O . GLY A 1 87 ? 12.092 -0.795 -13.549 1.00 97.31 87 GLY A O 1
ATOM 660 N N . ALA A 1 88 ? 12.768 -2.018 -11.806 1.00 97.44 88 ALA A N 1
ATOM 661 C CA . ALA A 1 88 ? 12.262 -1.054 -10.825 1.00 97.44 88 ALA A CA 1
ATOM 662 C C . ALA A 1 88 ? 12.948 0.322 -10.945 1.00 97.44 88 ALA A C 1
ATOM 664 O O . ALA A 1 88 ? 12.285 1.361 -10.869 1.00 97.44 88 ALA A O 1
ATOM 665 N N . ARG A 1 89 ? 14.271 0.340 -11.148 1.00 96.94 89 ARG A N 1
ATOM 666 C CA . ARG A 1 89 ? 15.054 1.569 -11.345 1.00 96.94 89 ARG A CA 1
ATOM 667 C C . ARG A 1 89 ? 14.707 2.254 -12.657 1.00 96.94 89 ARG A C 1
ATOM 669 O O . ARG A 1 89 ? 14.543 3.473 -12.657 1.00 96.94 89 ARG A O 1
ATOM 676 N N . ASP A 1 90 ? 14.573 1.497 -13.742 1.00 97.56 90 ASP A N 1
ATOM 677 C CA . ASP A 1 90 ? 14.161 2.033 -15.037 1.00 97.56 90 ASP A CA 1
ATOM 678 C C . ASP A 1 90 ? 12.806 2.739 -14.926 1.00 97.56 90 ASP A C 1
ATOM 680 O O . ASP A 1 90 ? 12.677 3.915 -15.274 1.00 97.56 90 ASP A O 1
ATOM 684 N N . LEU A 1 91 ? 11.825 2.067 -14.323 1.00 97.56 91 LEU A N 1
ATOM 685 C CA . LEU A 1 91 ? 10.485 2.604 -14.132 1.00 97.56 91 LEU A CA 1
ATOM 686 C C . LEU A 1 91 ? 10.482 3.901 -13.309 1.00 97.56 91 LEU A C 1
ATOM 688 O O . LEU A 1 91 ? 9.888 4.902 -13.717 1.00 97.56 91 LEU A O 1
ATOM 692 N N . CYS A 1 92 ? 11.142 3.901 -12.150 1.00 97.44 92 CYS A N 1
ATOM 693 C CA . CYS A 1 92 ? 11.098 5.034 -11.227 1.00 97.44 92 CYS A CA 1
ATOM 694 C C . CYS A 1 92 ? 11.998 6.206 -11.642 1.00 97.44 92 CYS A C 1
ATOM 696 O O . CYS A 1 92 ? 11.640 7.355 -11.378 1.00 97.44 92 CYS A O 1
ATOM 698 N N . PHE A 1 93 ? 13.155 5.946 -12.257 1.00 96.81 93 PHE A N 1
ATOM 699 C CA . PHE A 1 93 ? 14.177 6.971 -12.497 1.00 96.81 93 PHE A CA 1
ATOM 700 C C . PHE A 1 93 ? 14.326 7.351 -13.971 1.00 96.81 93 PHE A C 1
ATOM 702 O O . PHE A 1 93 ? 14.341 8.543 -14.266 1.00 96.81 93 PHE A O 1
ATOM 709 N N . ASN A 1 94 ? 14.378 6.384 -14.894 1.00 96.19 94 ASN A N 1
ATOM 710 C CA . ASN A 1 94 ? 14.535 6.682 -16.325 1.00 96.19 94 ASN A CA 1
ATOM 711 C C . ASN A 1 94 ? 13.206 7.125 -16.941 1.00 96.19 94 ASN A C 1
ATOM 713 O O . ASN A 1 94 ? 13.110 8.185 -17.554 1.00 96.19 94 ASN A O 1
ATOM 717 N N . ARG A 1 95 ? 12.154 6.327 -16.727 1.00 95.62 95 ARG A N 1
ATOM 718 C CA . ARG A 1 95 ? 10.784 6.631 -17.166 1.00 95.62 95 ARG A CA 1
ATOM 719 C C . ARG A 1 95 ? 10.095 7.655 -16.262 1.00 95.62 95 ARG A C 1
ATOM 721 O O . ARG A 1 95 ? 9.066 8.206 -16.641 1.00 95.62 95 ARG A O 1
ATOM 728 N N . ASN A 1 96 ? 10.677 7.928 -15.090 1.00 95.06 96 ASN A N 1
ATOM 729 C CA . ASN A 1 96 ? 10.222 8.919 -14.112 1.00 95.06 96 ASN A CA 1
ATOM 730 C C . ASN A 1 96 ? 8.764 8.710 -13.645 1.00 95.06 96 ASN A C 1
ATOM 732 O O . ASN A 1 96 ? 8.046 9.668 -13.338 1.00 95.06 96 ASN A O 1
ATOM 736 N N . GLU A 1 97 ? 8.318 7.454 -13.565 1.00 95.75 97 GLU A N 1
ATOM 737 C CA . GLU A 1 97 ? 6.976 7.120 -13.092 1.00 95.75 97 GLU A CA 1
ATOM 738 C C . GLU A 1 97 ? 6.852 7.326 -11.577 1.00 95.75 97 GLU A C 1
ATOM 740 O O . GLU A 1 97 ? 7.640 6.813 -10.780 1.00 95.75 97 GLU A O 1
ATOM 745 N N . LYS A 1 98 ? 5.811 8.048 -11.141 1.00 93.06 98 LYS A N 1
ATOM 746 C CA . LYS A 1 98 ? 5.567 8.365 -9.718 1.00 93.06 98 LYS A CA 1
ATOM 747 C C . LYS A 1 98 ? 4.811 7.249 -8.992 1.00 93.06 98 LYS A C 1
ATOM 749 O O . LYS A 1 98 ? 3.767 7.456 -8.362 1.00 93.06 98 LYS A O 1
ATOM 754 N N . VAL A 1 99 ? 5.371 6.047 -9.057 1.00 95.31 99 VAL A N 1
ATOM 755 C CA . VAL A 1 99 ? 4.824 4.820 -8.467 1.00 95.31 99 VAL A CA 1
ATOM 756 C C . VAL A 1 99 ? 5.732 4.268 -7.372 1.00 95.31 99 VAL A C 1
ATOM 758 O O . VAL A 1 99 ? 6.882 4.670 -7.228 1.00 95.31 99 VAL A O 1
ATOM 761 N N . LYS A 1 100 ? 5.182 3.378 -6.543 1.00 96.00 100 LYS A N 1
ATOM 762 C CA . LYS A 1 100 ? 5.985 2.546 -5.641 1.00 96.00 100 LYS A CA 1
ATOM 763 C C . LYS A 1 100 ? 6.326 1.273 -6.415 1.00 96.00 100 LYS A C 1
ATOM 765 O O . LYS A 1 100 ? 5.400 0.527 -6.723 1.00 96.00 100 LYS A O 1
ATOM 770 N N . ALA A 1 101 ? 7.593 1.035 -6.717 1.00 97.19 101 ALA A N 1
ATOM 771 C CA . ALA A 1 101 ? 8.041 -0.197 -7.358 1.00 97.19 101 ALA A CA 1
ATOM 772 C C . ALA A 1 101 ? 8.463 -1.220 -6.295 1.00 97.19 101 ALA A C 1
ATOM 774 O O . ALA A 1 101 ? 9.112 -0.859 -5.313 1.00 97.19 101 ALA A O 1
ATOM 775 N N . VAL A 1 102 ? 8.078 -2.481 -6.470 1.00 95.81 102 VAL A N 1
ATOM 776 C CA . VAL A 1 102 ? 8.482 -3.604 -5.613 1.00 95.81 102 VAL A CA 1
ATOM 777 C C . VAL A 1 102 ? 9.000 -4.739 -6.487 1.00 95.81 102 VAL A C 1
ATOM 779 O O . VAL A 1 102 ? 8.388 -5.032 -7.506 1.00 95.81 102 VAL A O 1
ATOM 782 N N . THR A 1 103 ? 10.113 -5.368 -6.127 1.00 95.62 103 THR A N 1
ATOM 783 C CA . THR A 1 103 ? 10.706 -6.463 -6.909 1.00 95.62 103 THR A CA 1
ATOM 784 C C . THR A 1 103 ? 10.302 -7.826 -6.356 1.00 95.62 103 THR A C 1
ATOM 786 O O . THR A 1 103 ? 9.926 -7.937 -5.186 1.00 95.62 103 THR A O 1
ATOM 789 N N . LEU A 1 104 ? 10.448 -8.887 -7.155 1.00 91.81 104 LEU A N 1
ATOM 790 C CA . LEU A 1 104 ? 10.247 -10.267 -6.683 1.00 91.81 104 LEU A CA 1
ATOM 791 C C . LEU A 1 104 ? 11.227 -10.663 -5.565 1.00 91.81 104 LEU A C 1
ATOM 793 O O . LEU A 1 104 ? 10.892 -11.464 -4.700 1.00 91.81 104 LEU A O 1
ATOM 797 N N . SER A 1 105 ? 12.415 -10.053 -5.539 1.00 88.12 105 SER A N 1
ATOM 798 C CA . SER A 1 105 ? 13.407 -10.218 -4.468 1.00 88.12 105 SER A CA 1
ATOM 799 C C . SER A 1 105 ? 13.107 -9.408 -3.198 1.00 88.12 105 SER A C 1
ATOM 801 O O . SER A 1 105 ? 13.877 -9.466 -2.242 1.00 88.12 105 SER A O 1
ATOM 803 N N . GLY A 1 106 ? 12.008 -8.646 -3.167 1.00 89.06 106 GLY A N 1
ATOM 804 C CA . GLY A 1 106 ? 11.583 -7.868 -2.002 1.00 89.06 106 GLY A CA 1
ATOM 805 C C . GLY A 1 106 ? 12.220 -6.480 -1.876 1.00 89.06 106 GLY A C 1
ATOM 806 O O . GLY A 1 106 ? 11.996 -5.805 -0.870 1.00 89.06 106 GLY A O 1
ATOM 807 N N . ALA A 1 107 ? 12.974 -6.017 -2.878 1.00 92.75 107 ALA A N 1
ATOM 808 C CA . ALA A 1 107 ? 13.437 -4.634 -2.924 1.00 92.75 107 ALA A CA 1
ATOM 809 C C . ALA A 1 107 ? 12.267 -3.688 -3.235 1.00 92.75 107 ALA A C 1
ATOM 811 O O . ALA A 1 107 ? 11.331 -4.033 -3.954 1.00 92.75 107 ALA A O 1
ATOM 812 N N . VAL A 1 108 ? 12.311 -2.477 -2.689 1.00 94.56 108 VAL A N 1
ATOM 813 C CA . VAL A 1 108 ? 11.251 -1.475 -2.807 1.00 94.56 108 VAL A CA 1
ATOM 814 C C . VAL A 1 108 ? 11.860 -0.130 -3.165 1.00 94.56 108 VAL A C 1
ATOM 816 O O . VAL A 1 108 ? 12.762 0.341 -2.478 1.00 94.56 108 VAL A O 1
ATOM 819 N N . ILE A 1 109 ? 11.307 0.528 -4.181 1.00 96.50 109 ILE A N 1
ATOM 820 C CA . ILE A 1 109 ? 11.535 1.944 -4.471 1.00 96.50 109 ILE A CA 1
ATOM 821 C C . ILE A 1 109 ? 10.229 2.685 -4.197 1.00 96.50 109 ILE A C 1
ATOM 823 O O . ILE A 1 109 ? 9.194 2.437 -4.816 1.00 96.50 109 ILE A O 1
ATOM 827 N N . SER A 1 110 ? 10.240 3.577 -3.212 1.00 95.12 110 SER A N 1
ATOM 828 C CA . SER A 1 110 ? 9.075 4.396 -2.878 1.00 95.12 110 SER A CA 1
ATOM 829 C C . SER A 1 110 ? 8.811 5.470 -3.942 1.00 95.12 110 SER A C 1
ATOM 831 O O . SER A 1 110 ? 9.702 5.846 -4.698 1.00 95.12 110 SER A O 1
ATOM 833 N N . LYS A 1 111 ? 7.615 6.075 -3.922 1.00 93.44 111 LYS A N 1
ATOM 834 C CA . LYS A 1 111 ? 7.271 7.220 -4.792 1.00 93.44 111 LYS A CA 1
ATOM 835 C C . LYS A 1 111 ?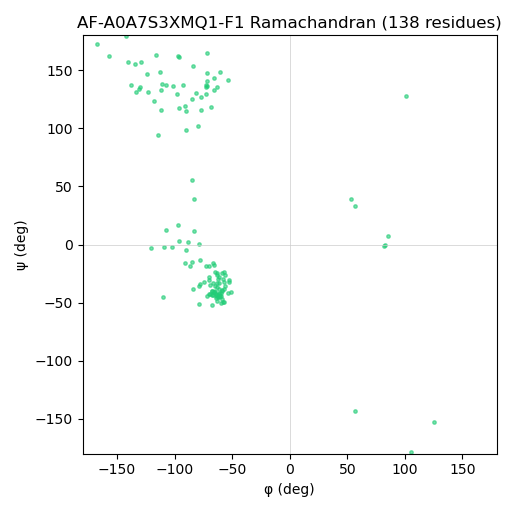 8.216 8.421 -4.648 1.00 93.44 111 LYS A C 1
ATOM 837 O O . LYS A 1 111 ? 8.289 9.246 -5.552 1.00 93.44 111 LYS A O 1
ATOM 842 N N . ALA A 1 112 ? 8.897 8.535 -3.505 1.00 93.69 112 ALA A N 1
ATOM 843 C CA . ALA A 1 112 ? 9.878 9.581 -3.227 1.00 93.69 112 ALA A CA 1
ATOM 844 C C . ALA A 1 112 ? 11.303 9.207 -3.684 1.00 93.69 112 ALA A C 1
ATOM 846 O O . ALA A 1 112 ? 12.234 9.962 -3.436 1.00 93.69 112 ALA A O 1
ATOM 847 N N . GLY A 1 113 ? 11.493 8.038 -4.305 1.00 92.88 113 GLY A N 1
ATOM 848 C CA . GLY A 1 113 ? 12.800 7.536 -4.732 1.00 92.88 113 GLY A CA 1
ATOM 849 C C . GLY A 1 113 ? 13.619 6.864 -3.625 1.00 92.88 113 GLY A C 1
ATOM 8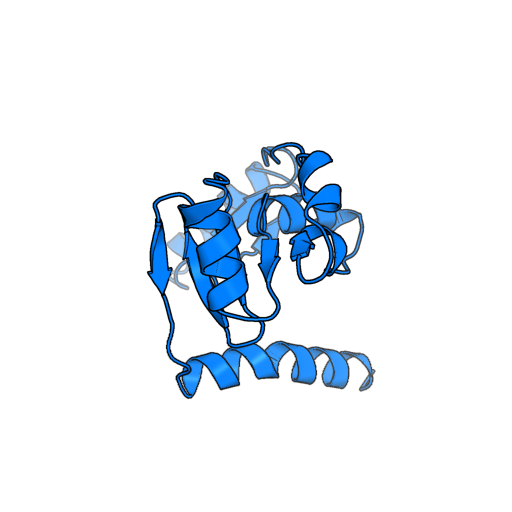50 O O . GLY A 1 113 ? 14.706 6.368 -3.900 1.00 92.88 113 GLY A O 1
ATOM 851 N N . LEU A 1 114 ? 13.115 6.804 -2.384 1.00 94.19 114 LEU A N 1
ATOM 852 C CA . LEU A 1 114 ? 13.778 6.069 -1.298 1.00 94.19 114 LEU A CA 1
ATOM 853 C C . LEU A 1 114 ? 13.780 4.573 -1.602 1.00 94.19 114 LEU A C 1
ATOM 855 O O . LEU A 1 114 ? 12.728 4.028 -1.947 1.00 94.19 114 LEU A O 1
ATOM 859 N N . MET A 1 115 ? 14.934 3.934 -1.425 1.00 93.75 115 MET A N 1
ATOM 860 C CA . MET A 1 115 ? 15.138 2.516 -1.702 1.00 93.75 115 MET A CA 1
ATOM 861 C C . MET A 1 115 ? 15.269 1.722 -0.402 1.00 93.75 115 MET A C 1
ATOM 863 O O . MET A 1 115 ? 15.937 2.144 0.540 1.00 93.75 115 MET A O 1
ATOM 867 N N . THR A 1 116 ? 14.627 0.564 -0.348 1.00 90.44 116 THR A N 1
ATOM 868 C CA . THR A 1 116 ? 14.736 -0.408 0.742 1.00 90.44 116 THR A CA 1
ATOM 869 C C . THR A 1 116 ? 15.001 -1.771 0.127 1.00 90.44 116 THR A C 1
ATOM 871 O O . THR A 1 116 ? 14.345 -2.146 -0.837 1.00 90.44 116 THR A O 1
ATOM 874 N N . GLY A 1 117 ? 15.963 -2.513 0.658 1.00 86.06 117 GLY A N 1
ATOM 875 C CA . GLY A 1 117 ? 16.318 -3.834 0.154 1.00 86.06 117 GLY A CA 1
ATOM 876 C C . GLY A 1 117 ? 17.221 -4.572 1.132 1.00 86.06 117 GLY A C 1
ATOM 877 O O . GLY A 1 117 ? 17.667 -3.995 2.124 1.00 86.06 117 GLY A O 1
ATOM 878 N N . GLY A 1 118 ? 17.475 -5.843 0.828 1.00 79.69 118 GLY A N 1
ATOM 879 C CA . GLY A 1 118 ? 18.121 -6.790 1.732 1.00 79.69 118 GLY A CA 1
ATOM 880 C C . GLY A 1 118 ? 17.085 -7.704 2.381 1.00 79.69 118 GLY A C 1
ATOM 881 O O . GLY A 1 118 ? 16.094 -7.238 2.938 1.00 79.69 118 GLY A O 1
ATOM 882 N N . THR A 1 119 ? 17.312 -9.010 2.280 1.00 74.62 119 THR A N 1
ATOM 883 C CA . THR A 1 119 ? 16.421 -10.023 2.847 1.00 74.62 119 THR A CA 1
ATOM 884 C C . 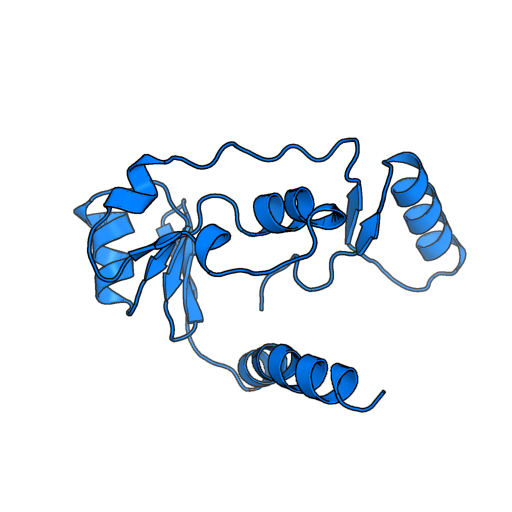THR A 1 119 ? 16.951 -10.435 4.209 1.00 74.62 119 THR A C 1
ATOM 886 O O . THR A 1 119 ? 18.058 -10.960 4.316 1.00 74.62 119 THR A O 1
ATOM 889 N N . THR A 1 120 ? 16.169 -10.194 5.257 1.00 75.94 120 THR A N 1
ATOM 890 C CA . THR A 1 120 ? 16.472 -10.692 6.603 1.00 75.94 120 THR A CA 1
ATOM 891 C C . THR A 1 120 ? 15.721 -11.995 6.873 1.00 75.94 120 THR A C 1
ATOM 893 O O . THR A 1 120 ? 14.717 -12.282 6.219 1.00 75.94 120 THR A O 1
ATOM 896 N N . SER A 1 121 ? 16.158 -12.774 7.868 1.00 74.62 121 SER A N 1
ATOM 897 C CA . SER A 1 121 ? 15.393 -13.938 8.346 1.00 74.62 121 SER A CA 1
ATOM 898 C C . SER A 1 121 ? 13.960 -13.553 8.725 1.00 74.62 121 SER A C 1
ATOM 900 O O . SER A 1 121 ? 13.014 -14.203 8.302 1.00 74.62 121 SER A O 1
ATOM 902 N N . ALA A 1 122 ? 13.784 -12.414 9.396 1.00 73.50 122 ALA A N 1
ATOM 903 C CA . ALA A 1 122 ? 12.470 -11.890 9.753 1.00 73.50 122 ALA A CA 1
ATOM 904 C C . ALA A 1 122 ? 11.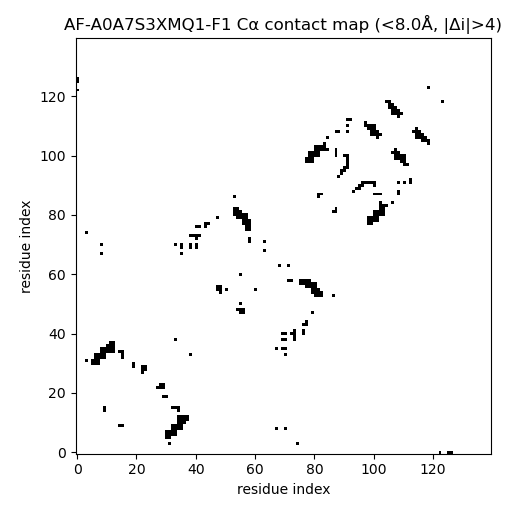594 -11.525 8.539 1.00 73.50 122 ALA A C 1
ATOM 906 O O . ALA A 1 122 ? 10.368 -11.497 8.656 1.00 73.50 122 ALA A O 1
ATOM 907 N N . ASP A 1 123 ? 12.180 -11.199 7.383 1.00 74.12 123 ASP A N 1
ATOM 908 C CA . ASP A 1 123 ? 11.417 -10.970 6.153 1.00 74.12 123 ASP A CA 1
ATOM 909 C C . ASP A 1 123 ? 11.003 -12.281 5.483 1.00 74.12 123 ASP A C 1
ATOM 911 O O . ASP A 1 123 ? 9.878 -12.360 4.989 1.00 74.12 123 ASP A O 1
ATOM 915 N N . LEU A 1 124 ? 11.853 -13.311 5.540 1.00 76.31 124 LEU A N 1
ATOM 916 C CA . LEU A 1 124 ? 11.509 -14.667 5.101 1.00 76.31 124 LEU A CA 1
ATOM 917 C C . LEU A 1 124 ? 10.392 -15.263 5.966 1.00 76.31 124 LEU A C 1
ATOM 919 O O . LEU A 1 124 ? 9.411 -15.762 5.424 1.00 76.31 124 LEU A O 1
ATOM 923 N N . ASP A 1 125 ? 10.471 -15.110 7.289 1.00 80.00 125 ASP A N 1
ATOM 924 C CA . ASP A 1 125 ? 9.425 -15.555 8.221 1.00 80.00 125 ASP A CA 1
ATOM 925 C C . ASP A 1 125 ? 8.085 -14.851 7.964 1.00 80.00 125 ASP A C 1
ATOM 927 O O . ASP A 1 125 ? 7.007 -15.413 8.146 1.00 80.00 125 ASP A O 1
ATOM 931 N N . LYS A 1 126 ? 8.117 -13.586 7.531 1.00 78.88 126 LYS A N 1
ATOM 932 C CA . LYS A 1 126 ? 6.899 -12.857 7.146 1.00 78.88 126 LYS A CA 1
ATOM 933 C C . LYS A 1 126 ? 6.351 -13.321 5.802 1.00 78.88 126 LYS A C 1
ATOM 935 O O . LYS A 1 126 ? 5.138 -13.256 5.617 1.00 78.88 126 LYS A O 1
ATOM 940 N N . ALA A 1 127 ? 7.212 -13.739 4.876 1.00 80.25 127 ALA A N 1
ATOM 941 C CA . ALA A 1 127 ? 6.792 -14.305 3.600 1.00 80.25 127 ALA A CA 1
ATOM 942 C C . ALA A 1 127 ? 6.147 -15.688 3.796 1.00 80.25 127 ALA A C 1
ATOM 944 O O . ALA A 1 127 ? 5.063 -15.920 3.271 1.00 80.25 127 ALA A O 1
ATOM 945 N N . SER A 1 128 ? 6.720 -16.545 4.646 1.00 79.75 128 SER A N 1
ATOM 946 C CA . SER A 1 128 ? 6.188 -17.890 4.919 1.00 79.75 128 SER A CA 1
ATOM 947 C C . SER A 1 128 ? 4.822 -17.897 5.620 1.00 79.75 128 SER A C 1
ATOM 949 O O . SER A 1 128 ? 4.095 -18.886 5.558 1.00 79.75 128 SER A O 1
ATOM 951 N N . ARG A 1 129 ? 4.403 -16.781 6.241 1.00 80.44 129 ARG A N 1
ATOM 952 C CA . ARG A 1 129 ? 3.030 -16.618 6.766 1.00 80.44 129 ARG A CA 1
ATOM 953 C C . ARG A 1 129 ? 1.951 -16.754 5.687 1.00 80.44 129 ARG A C 1
ATOM 955 O O . ARG A 1 129 ? 0.809 -17.051 6.034 1.00 80.44 129 ARG A O 1
ATOM 962 N N . TRP A 1 130 ? 2.274 -16.497 4.419 1.00 76.94 130 TRP A N 1
ATOM 963 C CA . TRP A 1 130 ? 1.337 -16.712 3.314 1.00 76.94 130 TRP A CA 1
ATOM 964 C C . TRP A 1 130 ? 1.136 -18.208 3.053 1.00 76.94 130 TRP A C 1
ATOM 966 O O . TRP A 1 130 ? -0.010 -18.648 3.012 1.00 76.94 130 TRP A O 1
ATOM 976 N N . ASP A 1 131 ? 2.221 -18.985 3.035 1.00 76.75 131 ASP A N 1
ATOM 977 C CA . ASP A 1 131 ? 2.182 -20.444 2.861 1.00 76.75 131 ASP A CA 1
ATOM 978 C C . ASP A 1 131 ? 1.487 -21.138 4.048 1.00 76.75 131 ASP A C 1
ATOM 980 O O . ASP A 1 131 ? 0.662 -22.036 3.882 1.00 76.75 131 ASP A O 1
ATOM 984 N N . ALA A 1 132 ? 1.763 -20.681 5.275 1.00 63.88 132 ALA A N 1
ATOM 985 C CA . ALA A 1 132 ? 1.156 -21.235 6.486 1.00 63.88 132 ALA A CA 1
ATOM 986 C C . ALA A 1 132 ? -0.373 -21.054 6.522 1.00 63.88 132 ALA A C 1
ATOM 988 O O . ALA A 1 132 ? -1.096 -21.939 6.980 1.00 63.88 132 ALA A O 1
ATOM 989 N N . ARG A 1 133 ? -0.879 -19.923 6.009 1.00 62.12 133 ARG A N 1
ATOM 990 C CA . ARG A 1 133 ? -2.324 -19.660 5.930 1.00 62.12 133 ARG A CA 1
ATOM 991 C C . ARG A 1 133 ? -3.033 -20.557 4.920 1.00 62.12 133 ARG A C 1
ATOM 993 O O . ARG A 1 133 ? -4.173 -20.938 5.174 1.00 62.12 133 ARG A O 1
ATOM 1000 N N . GLU A 1 134 ? -2.386 -20.901 3.808 1.00 60.41 134 GLU A N 1
ATOM 1001 C CA . GLU A 1 134 ? -2.936 -21.877 2.858 1.00 60.41 134 GLU A CA 1
ATOM 1002 C C . GLU A 1 134 ? -3.045 -23.267 3.496 1.00 60.41 134 GLU A C 1
ATOM 1004 O O . GLU A 1 134 ? -4.062 -23.942 3.338 1.00 60.41 134 GLU A O 1
ATOM 1009 N N . PHE A 1 135 ? -2.048 -23.665 4.291 1.00 51.78 135 PHE A N 1
ATOM 1010 C CA . PHE A 1 135 ? -2.065 -24.950 4.990 1.00 51.78 135 PHE A CA 1
ATOM 1011 C C . PHE A 1 135 ? -3.156 -25.028 6.072 1.00 51.78 135 PHE A C 1
ATOM 1013 O O . PHE A 1 135 ? -3.884 -26.017 6.144 1.00 51.78 135 PHE A O 1
ATOM 1020 N N . GLU A 1 136 ? -3.339 -23.975 6.878 1.00 57.72 136 GLU A N 1
ATOM 1021 C CA . GLU A 1 136 ? -4.436 -23.904 7.861 1.00 57.72 136 GLU A CA 1
ATOM 1022 C C . GLU A 1 136 ? -5.827 -23.927 7.207 1.00 57.72 136 GLU A C 1
ATOM 1024 O O . GLU A 1 136 ? -6.764 -24.486 7.780 1.00 57.72 136 GLU A O 1
ATOM 1029 N N . ALA A 1 137 ? -5.975 -23.350 6.010 1.00 60.44 137 ALA A N 1
ATOM 1030 C CA . ALA A 1 137 ? -7.238 -23.360 5.273 1.00 60.44 137 ALA A CA 1
ATOM 1031 C C . ALA A 1 137 ? -7.611 -24.754 4.732 1.00 60.44 137 ALA A C 1
ATOM 1033 O O . ALA A 1 137 ? -8.798 -25.040 4.589 1.00 60.44 137 ALA A O 1
ATOM 1034 N N . LEU A 1 138 ? -6.623 -25.616 4.464 1.00 53.50 138 LEU A N 1
ATOM 1035 C CA . LEU A 1 138 ? -6.810 -27.005 4.014 1.00 53.50 138 LEU A CA 1
ATOM 1036 C C . LEU A 1 138 ? -6.992 -28.003 5.169 1.00 53.50 138 LEU A C 1
ATOM 1038 O O . LEU A 1 138 ? -7.471 -29.112 4.952 1.00 53.50 138 LEU A O 1
ATOM 1042 N N . ALA A 1 139 ? -6.608 -27.627 6.389 1.00 53.84 139 ALA A N 1
ATOM 1043 C CA . ALA A 1 139 ? -6.716 -28.466 7.583 1.00 53.84 139 ALA A CA 1
ATOM 1044 C C . ALA A 1 139 ? -8.114 -28.436 8.246 1.00 53.84 139 ALA A C 1
ATOM 1046 O O . ALA A 1 139 ? -8.261 -28.901 9.379 1.00 53.84 139 ALA A O 1
ATOM 1047 N N . ARG A 1 140 ? -9.127 -27.879 7.567 1.00 40.94 140 ARG A N 1
ATOM 1048 C CA . ARG A 1 140 ? -10.531 -27.834 8.004 1.00 40.94 140 ARG A CA 1
ATOM 1049 C C . ARG A 1 140 ? -11.436 -28.692 7.136 1.00 40.94 140 ARG A C 1
ATOM 1051 O O . ARG A 1 140 ? -11.296 -28.627 5.898 1.00 40.94 140 ARG A O 1
#

Secondary structure (DSSP, 8-state):
--TTTTPEEES-HHHHHHHHHHHHHTT-----EEETTT--PPPP-GGGGGS-TTEEEHHHH----GGGHHHHHHHHSSEEEESSHHHHHIIIIIS---SEEEETTS-EE-TTS-EE----HHHHHHHHHHHHHHHHHH--

Organism: Heterosigma akashiwo (NCBI:txid2829)

Sequence (140 aa):
GGRLMEAVVVDRQRTALECVQYLRDQRVGTATFLPLDTLKVKPLEERLRALGPGYRLCADVLQCADAVRPAVLFAVGSAVVCDDLDGARDLCFNRNEKVKAVTLSGAVISKAGLMTGGTTSADLDKASRWDAREFEALAR

Solvent-accessible surface area (backbone atoms only — not comparable to full-atom values): 8276 Å² total; per-residue (Å²): 119,65,93,62,78,77,44,44,77,36,73,32,59,66,58,41,51,52,50,53,50,48,29,58,78,68,68,76,61,87,82,51,68,47,25,59,74,72,59,82,57,74,83,75,63,70,70,57,72,68,72,46,90,63,51,41,43,47,68,78,77,58,87,76,59,75,92,51,40,63,60,54,47,48,70,52,48,69,21,31,38,18,66,38,68,66,56,34,45,40,44,46,64,75,70,55,43,83,35,31,29,34,24,75,81,64,33,34,33,39,61,84,68,53,75,48,66,85,84,47,71,73,40,52,60,54,54,48,52,58,60,52,51,56,52,60,65,67,74,108

Mean predicted aligned error: 5.56 Å

Nearest PDB structures (foldseek):
  7dg5-assembly2_C  TM=9.284E-01  e=6.302E-12  Mus musculus
  2wd5-assembly1_A  TM=9.385E-01  e=2.199E-11  Mus musculus
  6wg6-assembly3_E  TM=9.154E-01  e=1.805E-10  Homo sapiens
  6wg3-assembly1_A  TM=7.919E-01  e=5.898E-11  Homo sapiens
  1gxl-assembly2_D  TM=7.240E-01  e=1.215E-08  Thermotoga maritima

InterPro domains:
  IPR010935 SMCs flexible hinge [PF06470] (2-92)
  IPR010935 SMCs flexible hinge [SM00968] (1-92)
  IPR036277 SMCs flexible hinge superfamily [SSF75553] (2-135)

Radius of gyration: 17.22 Å; Cα contacts (8 Å, |Δi|>4): 185; chains: 1; bounding box: 36×38×50 Å

Foldseek 3Di:
DDPCPQEAEDAAPVVVVVVQVVCVVVVVDDHHYHHPVPQDQDDADPVQCVPDPQKDFPLVVDDDDPSCSSVVSSRRPREIEGQDPVRVCCVCPVVVDQHWYAHPQGWIQHSVRDIDDDDDPVNVVVVCVVVVVVVVVVVD